Protein AF-X1P655-F1 (afdb_monomer)

Radius of gyration: 14.94 Å; Cα contacts (8 Å, |Δi|>4): 247; chains: 1; bounding box: 41×32×39 Å

Organism: NCBI:txid412755

Foldseek 3Di:
DQAAQLDPPDCPLVCCLQPPLLLLVLLVLVVCVVVVHAEEEYEHEQVNVNSVVSNVVNLVVCVVVQNAAACRVVVRHHHDYDYHYADRDSLCSDQQLVLCVVVVHHSDDDDDPVDCCCQGRVGDRDDDDGSVNSSCNVVCVVPDVD

Structure (mmCIF, N/CA/C/O backbone):
data_AF-X1P655-F1
#
_entry.id   AF-X1P655-F1
#
loop_
_atom_site.group_PDB
_atom_site.id
_atom_site.type_symbol
_atom_site.label_atom_id
_atom_site.label_alt_id
_atom_site.label_comp_id
_atom_site.label_asym_id
_atom_site.label_entity_id
_atom_site.label_seq_id
_atom_site.pdbx_PDB_ins_code
_atom_site.Cartn_x
_atom_site.Cartn_y
_atom_site.Cartn_z
_atom_site.occupancy
_atom_site.B_iso_or_equiv
_atom_site.auth_seq_id
_atom_site.auth_comp_id
_atom_site.auth_asym_id
_atom_site.auth_atom_id
_atom_site.pdbx_PDB_model_num
ATOM 1 N N . CYS A 1 1 ? 2.825 1.201 -0.584 1.00 97.44 1 CYS A N 1
ATOM 2 C CA . CYS A 1 1 ? 2.768 -0.257 -0.781 1.00 97.44 1 CYS A CA 1
ATOM 3 C C . CYS A 1 1 ? 3.460 -0.600 -2.093 1.00 97.44 1 CYS A C 1
ATOM 5 O O . CYS A 1 1 ? 3.080 -0.064 -3.134 1.00 97.44 1 CYS A O 1
ATOM 7 N N . ASN A 1 2 ? 4.508 -1.419 -2.010 1.00 97.38 2 ASN A N 1
ATOM 8 C CA . ASN A 1 2 ? 5.206 -1.980 -3.161 1.00 97.38 2 ASN A CA 1
ATOM 9 C C . ASN A 1 2 ? 4.554 -3.322 -3.523 1.00 97.38 2 ASN A C 1
ATOM 11 O O . ASN A 1 2 ? 4.653 -4.264 -2.743 1.00 97.38 2 ASN A O 1
ATOM 15 N N . ALA A 1 3 ? 3.868 -3.366 -4.666 1.00 96.25 3 ALA A N 1
ATOM 16 C CA . ALA A 1 3 ? 3.223 -4.545 -5.243 1.00 96.25 3 ALA A CA 1
ATOM 17 C C . ALA A 1 3 ? 3.774 -4.828 -6.657 1.00 96.25 3 ALA A C 1
ATOM 19 O O . ALA A 1 3 ? 3.028 -5.212 -7.565 1.00 96.25 3 ALA A O 1
ATOM 20 N N . ASP A 1 4 ? 5.067 -4.556 -6.873 1.00 93.62 4 ASP A N 1
ATOM 21 C CA . ASP A 1 4 ? 5.730 -4.840 -8.147 1.00 93.62 4 ASP A CA 1
ATOM 22 C C . ASP A 1 4 ? 6.035 -6.338 -8.320 1.00 93.62 4 ASP A C 1
ATOM 24 O O . ASP A 1 4 ? 5.960 -6.825 -9.439 1.00 93.62 4 ASP A O 1
ATOM 28 N N . GLU A 1 5 ? 6.314 -7.071 -7.227 1.00 89.38 5 GLU A N 1
ATOM 29 C CA . GLU A 1 5 ? 6.561 -8.530 -7.185 1.00 89.38 5 GLU A CA 1
ATOM 30 C C . GLU A 1 5 ? 7.281 -9.048 -8.447 1.00 89.38 5 GLU A C 1
ATOM 32 O O . GLU A 1 5 ? 6.754 -9.855 -9.217 1.00 89.38 5 GLU A O 1
ATOM 37 N N . GLY A 1 6 ? 8.459 -8.485 -8.727 1.00 83.75 6 GLY A N 1
ATOM 38 C CA . GLY A 1 6 ? 9.199 -8.734 -9.963 1.00 83.75 6 GLY A CA 1
ATOM 39 C C . GLY A 1 6 ? 9.787 -10.143 -10.062 1.00 83.75 6 GLY A C 1
ATOM 40 O O . GLY A 1 6 ? 9.970 -10.642 -11.176 1.00 83.75 6 GLY A O 1
ATOM 41 N N . ASP A 1 7 ? 10.099 -10.760 -8.918 1.00 86.12 7 ASP A N 1
ATOM 42 C CA . ASP A 1 7 ? 10.953 -11.944 -8.814 1.00 86.12 7 ASP A CA 1
ATOM 43 C C . ASP A 1 7 ? 10.384 -13.181 -9.536 1.00 86.12 7 ASP A C 1
ATOM 45 O O . ASP A 1 7 ? 9.198 -13.503 -9.399 1.00 86.12 7 ASP A O 1
ATOM 49 N N . PRO A 1 8 ? 11.212 -13.931 -10.292 1.00 82.38 8 PRO A N 1
ATOM 50 C CA . PRO A 1 8 ? 10.761 -15.138 -10.974 1.00 82.38 8 PRO A CA 1
ATOM 51 C C . PRO A 1 8 ? 10.166 -16.165 -10.003 1.00 82.38 8 PRO A C 1
ATOM 53 O O . PRO A 1 8 ? 10.846 -16.667 -9.112 1.00 82.38 8 PRO A O 1
ATOM 56 N N . GLY A 1 9 ? 8.898 -16.521 -10.218 1.00 85.75 9 GLY A N 1
ATOM 57 C CA . GLY A 1 9 ? 8.187 -17.509 -9.403 1.00 85.75 9 GLY A CA 1
ATOM 58 C C . GLY A 1 9 ? 7.492 -16.948 -8.159 1.00 85.75 9 GLY A C 1
ATOM 59 O O . GLY A 1 9 ? 6.816 -17.718 -7.480 1.00 85.75 9 GLY A O 1
ATOM 60 N N . ALA A 1 10 ? 7.594 -15.644 -7.880 1.00 87.81 10 ALA A N 1
ATOM 61 C CA . ALA A 1 10 ? 6.813 -14.987 -6.835 1.00 87.81 10 ALA A CA 1
ATOM 62 C C . ALA A 1 10 ? 5.381 -14.685 -7.322 1.00 87.81 10 ALA A C 1
ATOM 64 O O . ALA A 1 10 ? 5.174 -14.215 -8.442 1.00 87.81 10 ALA A O 1
ATOM 65 N N . PHE A 1 11 ? 4.385 -15.019 -6.497 1.00 90.50 11 PHE A N 1
ATOM 66 C CA . PHE A 1 11 ? 2.958 -14.749 -6.744 1.00 90.50 11 PHE A CA 1
ATOM 67 C C . PHE A 1 11 ? 2.149 -14.552 -5.444 1.00 90.50 11 PHE A C 1
ATOM 69 O O . PHE A 1 11 ? 0.912 -14.579 -5.459 1.00 90.50 11 PHE A O 1
ATOM 76 N N . MET A 1 12 ? 2.832 -14.414 -4.307 1.00 92.94 12 MET A N 1
ATOM 77 C CA . MET A 1 12 ? 2.226 -14.273 -2.982 1.00 92.94 12 MET A CA 1
ATOM 78 C C . MET A 1 12 ? 1.510 -12.924 -2.869 1.00 92.94 12 MET A C 1
ATOM 80 O O . MET A 1 12 ? 0.322 -12.884 -2.543 1.00 92.94 12 MET A O 1
ATOM 84 N N . ASP A 1 13 ? 2.178 -11.840 -3.266 1.00 94.19 13 ASP A N 1
ATOM 85 C CA . ASP A 1 13 ? 1.621 -10.488 -3.229 1.00 94.19 13 ASP A CA 1
ATOM 86 C C . ASP A 1 13 ? 0.450 -10.366 -4.193 1.00 94.19 13 ASP A C 1
ATOM 88 O O . ASP A 1 13 ? -0.612 -9.845 -3.841 1.00 94.19 13 ASP A O 1
ATOM 92 N N . ARG A 1 14 ? 0.603 -10.913 -5.406 1.00 95.12 14 ARG A N 1
ATOM 93 C CA . ARG A 1 14 ? -0.492 -10.996 -6.373 1.00 95.12 14 ARG A CA 1
ATOM 94 C C . ARG A 1 14 ? -1.721 -11.664 -5.770 1.00 95.12 14 ARG A C 1
ATOM 96 O O . ARG A 1 14 ? -2.832 -11.165 -5.945 1.00 95.12 14 ARG A O 1
ATOM 103 N N . SER A 1 15 ? -1.527 -12.790 -5.086 1.00 95.38 15 SER A N 1
ATOM 104 C CA . SER A 1 15 ? -2.623 -13.570 -4.511 1.00 95.38 15 SER A CA 1
ATOM 105 C C . SER A 1 15 ? -3.384 -12.771 -3.458 1.00 95.38 15 SER A C 1
ATOM 107 O O . SER A 1 15 ? -4.616 -12.817 -3.456 1.00 95.38 15 SER A O 1
ATOM 109 N N . ILE A 1 16 ? -2.679 -11.990 -2.633 1.00 97.44 16 ILE A N 1
ATOM 110 C CA . ILE A 1 16 ? -3.278 -11.090 -1.641 1.00 97.44 16 ILE A CA 1
ATOM 111 C C . ILE A 1 16 ? -4.025 -9.947 -2.336 1.00 97.44 16 ILE A C 1
ATOM 113 O O . ILE A 1 16 ? -5.226 -9.799 -2.134 1.00 97.44 16 ILE A O 1
ATOM 117 N N . VAL A 1 17 ? -3.370 -9.175 -3.213 1.00 97.06 17 VAL A N 1
ATOM 118 C CA . VAL A 1 17 ? -4.002 -8.011 -3.872 1.00 97.06 17 VAL A CA 1
ATOM 119 C C . VAL A 1 17 ? -5.207 -8.424 -4.720 1.00 97.06 17 VAL A C 1
ATOM 121 O O . VAL A 1 17 ? -6.189 -7.683 -4.822 1.00 97.06 17 VAL A O 1
ATOM 124 N N . GLU A 1 18 ? -5.159 -9.599 -5.348 1.00 97.38 18 GLU A N 1
ATOM 125 C CA . GLU A 1 18 ? -6.302 -10.116 -6.086 1.00 97.38 18 GLU A CA 1
ATOM 126 C C . GLU A 1 18 ? -7.389 -10.654 -5.145 1.00 97.38 18 GLU A C 1
ATOM 128 O O . GLU A 1 18 ? -8.558 -10.338 -5.351 1.00 97.38 18 GLU A O 1
ATOM 133 N N . SER A 1 19 ? -7.074 -11.464 -4.138 1.00 96.81 19 SER A N 1
ATOM 134 C CA . SER A 1 19 ? -8.104 -12.187 -3.369 1.00 96.81 19 SER A CA 1
ATOM 135 C C . SER A 1 19 ? -8.671 -11.382 -2.204 1.00 96.81 19 SER A C 1
ATOM 137 O O . SER A 1 19 ? -9.882 -11.407 -1.993 1.00 96.81 19 SER A O 1
ATOM 139 N N . ASP A 1 20 ? -7.817 -10.650 -1.497 1.00 97.88 20 ASP A N 1
ATOM 140 C CA . ASP A 1 20 ? -8.159 -9.851 -0.325 1.00 97.88 20 ASP A CA 1
ATOM 141 C C . ASP A 1 20 ? -7.439 -8.484 -0.340 1.00 97.88 20 ASP A C 1
ATOM 143 O O . ASP A 1 20 ? -6.529 -8.216 0.442 1.00 97.88 20 ASP A O 1
ATOM 147 N N . PRO A 1 21 ? -7.829 -7.572 -1.246 1.00 98.19 21 PRO A N 1
ATOM 148 C CA . PRO A 1 21 ? -7.267 -6.223 -1.282 1.00 98.19 21 PRO A CA 1
ATOM 149 C C . PRO A 1 21 ? -7.607 -5.382 -0.039 1.00 98.19 21 PRO A C 1
ATOM 151 O O . PRO A 1 21 ? -6.963 -4.357 0.184 1.00 98.19 21 PRO A O 1
ATOM 154 N N . HIS A 1 22 ? -8.622 -5.764 0.744 1.00 98.62 22 HIS A N 1
ATOM 155 C CA . HIS A 1 22 ? -9.070 -4.982 1.899 1.00 98.62 22 HIS A CA 1
ATOM 156 C C . HIS A 1 22 ? -8.113 -5.103 3.083 1.00 98.62 22 HIS A C 1
ATOM 158 O O . HIS A 1 22 ? -7.857 -4.079 3.709 1.00 98.62 22 HIS A O 1
ATOM 164 N N . SER A 1 23 ? -7.496 -6.266 3.327 1.00 98.31 23 SER A N 1
ATOM 165 C CA . SER A 1 23 ? -6.452 -6.388 4.363 1.00 98.31 23 SER A CA 1
ATOM 166 C C . SER A 1 23 ? -5.252 -5.474 4.099 1.00 98.31 23 SER A C 1
ATOM 168 O O . SER A 1 23 ? -4.720 -4.853 5.019 1.00 98.31 23 SER A O 1
ATOM 170 N N . VAL A 1 24 ? -4.864 -5.301 2.831 1.00 98.69 24 VAL A N 1
ATOM 171 C CA . VAL A 1 24 ? -3.810 -4.350 2.440 1.00 98.69 24 VAL A CA 1
ATOM 172 C C . VAL A 1 24 ? -4.239 -2.908 2.720 1.00 98.69 24 VAL A C 1
ATOM 174 O O . VAL A 1 24 ? -3.453 -2.130 3.258 1.00 98.69 24 VAL A O 1
ATOM 177 N N . LEU A 1 25 ? -5.474 -2.536 2.364 1.00 98.62 25 LEU A N 1
ATOM 178 C CA . LEU A 1 25 ? -5.993 -1.185 2.608 1.00 98.62 25 LEU A CA 1
ATOM 179 C C . LEU A 1 25 ? -6.108 -0.882 4.101 1.00 98.62 25 LEU A C 1
ATOM 181 O O . LEU A 1 25 ? -5.679 0.185 4.528 1.00 98.62 25 LEU A O 1
ATOM 185 N N . GLU A 1 26 ? -6.630 -1.816 4.892 1.00 98.62 26 GLU A N 1
ATOM 186 C CA . GLU A 1 26 ? -6.733 -1.684 6.344 1.00 98.62 26 GLU A CA 1
ATOM 187 C C . GLU A 1 26 ? -5.349 -1.518 6.978 1.00 98.62 26 GLU A C 1
ATOM 189 O O . GLU A 1 26 ? -5.120 -0.565 7.725 1.00 98.62 26 GLU A O 1
ATOM 194 N N . GLY A 1 27 ? -4.390 -2.369 6.602 1.00 98.69 27 GLY A N 1
ATOM 19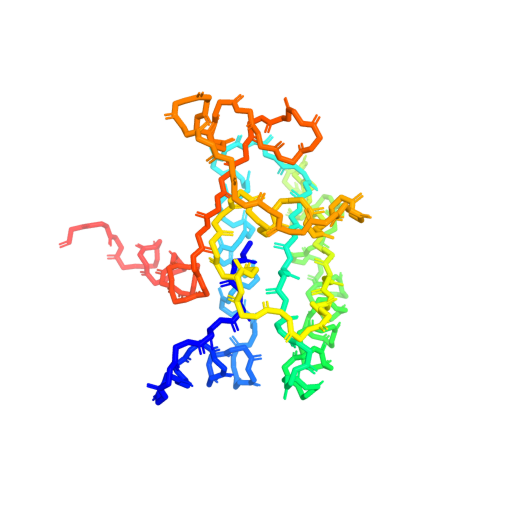5 C CA . GLY A 1 27 ? -3.015 -2.266 7.078 1.00 98.69 27 GLY A CA 1
ATOM 196 C C . GLY A 1 27 ? -2.350 -0.942 6.711 1.00 98.69 27 GLY A C 1
ATOM 197 O O . GLY A 1 27 ? -1.680 -0.328 7.543 1.00 98.69 27 GLY A O 1
ATOM 198 N N . MET A 1 28 ? -2.578 -0.451 5.489 1.00 98.69 28 MET A N 1
ATOM 199 C CA . MET A 1 28 ? -2.111 0.871 5.072 1.00 98.69 28 MET A CA 1
ATOM 200 C C . MET A 1 28 ? -2.775 2.000 5.865 1.00 98.69 28 MET A C 1
ATOM 202 O O . MET A 1 28 ? -2.078 2.937 6.244 1.00 98.69 28 MET A O 1
ATOM 206 N N . THR A 1 29 ? -4.078 1.926 6.145 1.00 98.56 29 THR A N 1
ATOM 207 C CA . THR A 1 29 ? -4.800 2.926 6.949 1.00 98.56 29 THR A CA 1
ATOM 208 C C . THR A 1 29 ? -4.285 2.963 8.389 1.00 98.56 29 THR A C 1
ATOM 210 O O . THR A 1 29 ? -4.014 4.045 8.915 1.00 98.56 29 THR A O 1
ATOM 213 N N . ILE A 1 30 ? -4.070 1.799 9.011 1.00 98.38 30 ILE A N 1
ATOM 214 C CA . ILE A 1 30 ? -3.472 1.683 10.350 1.00 98.38 30 ILE A CA 1
ATOM 215 C C . ILE A 1 30 ? -2.061 2.280 10.351 1.00 98.38 30 ILE A C 1
ATOM 217 O O . ILE A 1 30 ? -1.738 3.127 11.188 1.00 98.38 30 ILE A O 1
ATOM 221 N N . GLY A 1 31 ? -1.229 1.884 9.385 1.00 98.12 31 GLY A N 1
ATOM 222 C CA . GLY A 1 31 ? 0.125 2.408 9.236 1.00 98.12 31 GLY A CA 1
ATOM 223 C C . GLY A 1 31 ? 0.142 3.922 9.049 1.00 98.12 31 GLY A C 1
ATOM 224 O O . GLY A 1 31 ? 0.915 4.615 9.707 1.00 98.12 31 GLY A O 1
ATOM 225 N N . ALA A 1 32 ? -0.751 4.445 8.208 1.00 98.19 32 ALA A N 1
ATOM 226 C CA . ALA A 1 32 ? -0.883 5.870 7.947 1.00 98.19 32 ALA A CA 1
ATOM 227 C C . ALA A 1 32 ? -1.267 6.656 9.201 1.00 98.19 32 ALA A C 1
ATOM 229 O O . ALA A 1 32 ? -0.687 7.710 9.469 1.00 98.19 32 ALA A O 1
ATOM 230 N N . ARG A 1 33 ? -2.189 6.114 10.006 1.00 97.75 33 ARG A N 1
ATOM 231 C CA . ARG A 1 33 ? -2.562 6.684 11.301 1.00 97.75 33 ARG A CA 1
ATOM 232 C C . ARG A 1 33 ? -1.379 6.706 12.264 1.00 97.75 33 ARG A C 1
ATOM 234 O O . ARG A 1 33 ? -1.170 7.721 12.923 1.00 97.75 33 ARG A O 1
ATOM 241 N N . ALA A 1 34 ? -0.601 5.625 12.320 1.00 97.50 34 ALA A N 1
ATOM 242 C CA . ALA A 1 34 ? 0.550 5.506 13.212 1.00 97.50 34 ALA A CA 1
ATOM 243 C C . ALA A 1 34 ? 1.667 6.513 12.888 1.00 97.50 34 ALA A C 1
ATOM 245 O O . ALA A 1 34 ? 2.288 7.051 13.802 1.00 97.50 34 ALA A O 1
ATOM 246 N N . ILE A 1 35 ? 1.907 6.796 11.603 1.00 96.56 35 ILE A N 1
ATOM 247 C CA . ILE A 1 35 ? 2.966 7.726 11.164 1.00 96.56 35 ILE A CA 1
ATOM 248 C C . ILE A 1 35 ? 2.462 9.145 10.851 1.00 96.56 35 ILE A C 1
ATOM 250 O O . ILE A 1 35 ? 3.262 10.014 10.513 1.00 96.56 35 ILE A O 1
ATOM 254 N N . GLY A 1 36 ? 1.153 9.393 10.952 1.00 95.50 36 GLY A N 1
ATOM 255 C CA . GLY A 1 36 ? 0.550 10.712 10.745 1.00 95.50 36 GLY A CA 1
ATOM 256 C C . GLY A 1 36 ? 0.535 11.191 9.290 1.00 95.50 36 GLY A C 1
ATOM 257 O O . GLY A 1 36 ? 0.719 12.381 9.043 1.00 95.50 36 GLY A O 1
ATOM 258 N N . VAL A 1 37 ? 0.331 10.293 8.320 1.00 96.25 37 VAL A N 1
ATOM 259 C CA . VAL A 1 37 ? 0.223 10.657 6.893 1.00 96.25 37 VAL A CA 1
ATOM 260 C C . VAL A 1 37 ? -1.213 10.564 6.389 1.00 96.25 37 VAL A C 1
ATOM 262 O O . VAL A 1 37 ? -1.994 9.731 6.838 1.00 96.25 37 VAL A O 1
ATOM 265 N N . HIS A 1 38 ? -1.540 11.400 5.403 1.00 97.19 38 HIS A N 1
ATOM 266 C CA . HIS A 1 38 ? -2.885 11.497 4.822 1.00 97.19 38 HIS A CA 1
ATOM 267 C C . HIS A 1 38 ? -2.972 10.990 3.377 1.00 97.19 38 HIS A C 1
ATOM 269 O O . HIS A 1 38 ? -4.044 11.025 2.776 1.00 97.19 38 HIS A O 1
ATOM 275 N N . HIS A 1 39 ? -1.861 10.519 2.805 1.00 97.19 39 HIS A N 1
ATOM 276 C CA . HIS A 1 39 ? -1.832 9.995 1.444 1.00 97.19 39 HIS A CA 1
ATOM 277 C C . HIS A 1 39 ? -0.962 8.744 1.342 1.00 97.19 39 HIS A C 1
ATOM 279 O O . HIS A 1 39 ? 0.140 8.699 1.890 1.00 97.19 39 HIS A O 1
ATOM 285 N N . GLY A 1 40 ? -1.449 7.743 0.616 1.00 97.88 40 GLY A N 1
ATOM 286 C CA . GLY A 1 40 ? -0.770 6.483 0.358 1.00 97.88 40 GLY A CA 1
ATOM 287 C C . GLY A 1 40 ? -0.783 6.121 -1.123 1.00 97.88 40 GLY A C 1
ATOM 288 O O . GLY A 1 40 ? -1.715 6.433 -1.862 1.00 97.88 40 GLY A O 1
ATOM 289 N N . TYR A 1 41 ? 0.256 5.412 -1.554 1.00 98.12 41 TYR A N 1
ATOM 290 C CA . TYR A 1 41 ? 0.380 4.905 -2.918 1.00 98.12 41 TYR A CA 1
ATOM 291 C C . TYR A 1 41 ? 0.477 3.384 -2.912 1.00 98.12 41 TYR A C 1
ATOM 293 O O . TYR A 1 41 ? 1.208 2.807 -2.101 1.00 98.12 41 TYR A O 1
ATOM 301 N N . ILE A 1 42 ? -0.229 2.740 -3.837 1.00 98.12 42 ILE A N 1
ATOM 302 C CA . ILE A 1 42 ? -0.067 1.323 -4.165 1.00 98.12 42 ILE A CA 1
ATOM 303 C C . ILE A 1 42 ? 0.518 1.259 -5.569 1.00 98.12 42 ILE A C 1
ATOM 305 O O . ILE A 1 42 ? -0.156 1.620 -6.534 1.00 98.12 42 ILE A O 1
ATOM 309 N N . TYR A 1 43 ? 1.773 0.833 -5.672 1.00 97.31 43 TYR A N 1
ATOM 310 C CA . TYR A 1 43 ? 2.446 0.639 -6.949 1.00 97.31 43 TYR A CA 1
ATOM 311 C C . TYR A 1 43 ? 2.290 -0.819 -7.367 1.00 97.31 43 TYR A C 1
ATOM 313 O O . TYR A 1 43 ? 2.856 -1.691 -6.719 1.00 97.31 43 TYR A O 1
ATOM 321 N N . ILE A 1 44 ? 1.502 -1.082 -8.409 1.00 95.88 44 ILE A N 1
ATOM 322 C CA . ILE A 1 44 ? 1.231 -2.435 -8.913 1.00 95.88 44 ILE A CA 1
ATOM 323 C C . ILE A 1 44 ? 1.902 -2.592 -10.273 1.00 95.88 44 ILE A C 1
ATOM 325 O O . ILE A 1 44 ? 1.708 -1.744 -11.152 1.00 95.88 44 ILE A O 1
ATOM 329 N N . ARG A 1 45 ? 2.637 -3.688 -10.482 1.00 92.88 45 ARG A N 1
ATOM 330 C CA . ARG A 1 45 ? 3.255 -3.972 -11.784 1.00 92.88 45 ARG A CA 1
ATOM 331 C C . ARG A 1 45 ? 2.235 -4.002 -12.925 1.00 92.88 45 A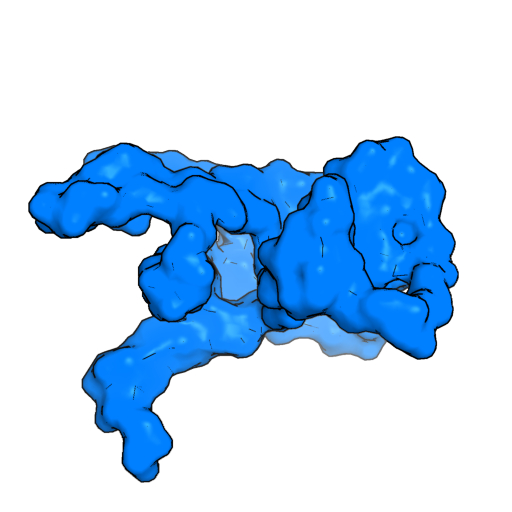RG A C 1
ATOM 333 O O . ARG A 1 45 ? 1.050 -4.306 -12.754 1.00 92.88 45 ARG A O 1
ATOM 340 N N . SER A 1 46 ? 2.703 -3.711 -14.134 1.00 90.25 46 SER A N 1
ATOM 341 C CA . SER A 1 46 ? 1.845 -3.592 -15.318 1.00 90.25 46 SER A CA 1
ATOM 342 C C . SER A 1 46 ? 1.123 -4.897 -15.686 1.00 90.25 46 SER A C 1
ATOM 344 O O . SER A 1 46 ? 0.020 -4.862 -16.237 1.00 90.25 46 SER A O 1
ATOM 346 N N . GLU A 1 47 ? 1.730 -6.028 -15.345 1.00 91.81 47 GLU A N 1
ATOM 347 C CA . GLU A 1 47 ? 1.374 -7.388 -15.727 1.00 91.81 47 GLU A CA 1
ATOM 348 C C . GLU A 1 47 ? 0.249 -7.974 -14.867 1.00 91.81 47 GLU A C 1
ATOM 350 O O . GLU A 1 47 ? -0.268 -9.042 -15.191 1.00 91.81 47 GLU A O 1
ATOM 355 N N . TYR A 1 48 ? -0.185 -7.264 -13.816 1.00 92.69 48 TYR A N 1
ATOM 356 C CA . TYR A 1 48 ? -1.286 -7.663 -12.932 1.00 92.69 48 TYR A CA 1
ATOM 357 C C . TYR A 1 48 ? -2.543 -6.784 -13.136 1.00 92.69 48 TYR A C 1
ATOM 359 O O . TYR A 1 48 ? -2.952 -6.039 -12.240 1.00 92.69 48 TYR A O 1
ATOM 367 N N . PRO A 1 49 ? -3.217 -6.840 -14.305 1.00 93.62 49 PRO A N 1
ATOM 368 C CA . PRO A 1 49 ? -4.380 -5.991 -14.581 1.00 93.62 49 PRO A CA 1
ATOM 369 C C . PRO A 1 49 ? -5.572 -6.291 -13.658 1.00 93.62 49 PRO A C 1
ATOM 371 O O . PRO A 1 49 ? -6.313 -5.375 -13.294 1.00 93.62 49 PRO A O 1
ATOM 374 N N . ILE A 1 50 ? -5.740 -7.553 -13.245 1.00 96.44 50 ILE A N 1
ATOM 375 C CA . ILE A 1 50 ? -6.804 -7.970 -12.320 1.00 96.44 50 ILE A CA 1
ATOM 376 C C . ILE A 1 50 ? -6.563 -7.363 -10.935 1.00 96.44 50 ILE A C 1
ATOM 378 O O . ILE A 1 50 ? -7.495 -6.804 -10.359 1.00 96.44 50 ILE A O 1
ATOM 382 N N . ALA A 1 51 ? -5.324 -7.397 -10.438 1.00 96.69 51 ALA A N 1
ATOM 383 C CA . ALA A 1 51 ? -4.941 -6.772 -9.174 1.00 96.69 51 ALA A CA 1
ATOM 384 C C . ALA A 1 51 ? -5.274 -5.269 -9.165 1.00 96.69 51 ALA A C 1
ATOM 386 O O . ALA A 1 51 ? -5.932 -4.785 -8.246 1.00 96.69 51 ALA A O 1
ATOM 387 N N . VAL A 1 52 ? -4.936 -4.539 -10.238 1.00 97.19 52 VAL A N 1
ATOM 388 C CA . VAL A 1 52 ? -5.292 -3.113 -10.386 1.00 97.19 52 VAL A CA 1
ATOM 389 C C . VAL A 1 52 ? -6.807 -2.899 -10.341 1.00 97.19 52 VAL A C 1
ATOM 391 O O . VAL A 1 52 ? -7.288 -2.000 -9.648 1.00 97.19 52 VAL A O 1
ATOM 394 N N . GLN A 1 53 ? -7.577 -3.707 -11.074 1.00 97.62 53 GLN A N 1
ATOM 395 C CA . GLN A 1 53 ? -9.036 -3.596 -11.105 1.00 97.62 53 GLN A CA 1
ATOM 396 C C . GLN A 1 53 ? -9.658 -3.872 -9.729 1.00 97.62 53 GLN A C 1
ATOM 398 O O . GLN A 1 53 ? -10.524 -3.114 -9.284 1.00 97.62 53 GLN A O 1
ATOM 403 N N . ARG A 1 54 ? -9.226 -4.943 -9.054 1.00 98.06 54 ARG A N 1
ATOM 404 C CA . ARG A 1 54 ? -9.751 -5.344 -7.744 1.00 98.06 54 ARG A CA 1
ATOM 405 C C . ARG A 1 54 ? -9.367 -4.347 -6.657 1.00 98.06 54 ARG A C 1
ATOM 407 O O . ARG A 1 54 ? -10.249 -3.933 -5.912 1.00 98.06 54 ARG A O 1
ATOM 414 N N . MET A 1 55 ? -8.128 -3.861 -6.649 1.00 98.31 55 MET A N 1
ATOM 415 C CA . MET A 1 55 ? -7.688 -2.833 -5.706 1.00 98.31 55 MET A CA 1
ATOM 416 C C . MET A 1 55 ? -8.462 -1.518 -5.885 1.00 98.31 55 MET A C 1
ATOM 418 O O . MET A 1 55 ? -8.943 -0.942 -4.914 1.00 98.31 55 MET A O 1
ATOM 422 N N . ARG A 1 56 ? -8.694 -1.063 -7.126 1.00 98.19 56 ARG A N 1
ATOM 423 C CA . ARG A 1 56 ? -9.536 0.124 -7.383 1.00 98.19 56 ARG A CA 1
ATOM 424 C C . ARG A 1 56 ? -10.974 -0.059 -6.902 1.00 98.19 56 ARG A C 1
ATOM 426 O O . ARG A 1 56 ? -11.564 0.878 -6.366 1.00 98.19 56 ARG A O 1
ATOM 433 N N . LYS A 1 57 ? -11.543 -1.255 -7.088 1.00 98.50 57 LYS A N 1
ATOM 434 C CA . LYS A 1 57 ? -12.872 -1.590 -6.563 1.00 98.50 57 LYS A CA 1
ATOM 435 C C . LYS A 1 57 ? -12.878 -1.561 -5.032 1.00 98.50 57 LYS A C 1
ATOM 437 O O . LYS A 1 57 ? -13.793 -0.974 -4.466 1.00 98.50 57 LYS A O 1
ATOM 442 N N . ALA A 1 58 ? -11.865 -2.135 -4.388 1.00 98.62 58 ALA A N 1
ATOM 443 C CA . ALA A 1 58 ? -11.729 -2.153 -2.936 1.00 98.62 58 ALA A CA 1
ATOM 444 C C . ALA A 1 58 ? -11.593 -0.740 -2.353 1.00 98.62 58 ALA A C 1
ATOM 446 O O . ALA A 1 58 ? -12.323 -0.405 -1.431 1.00 98.62 58 ALA A O 1
ATOM 447 N N . ILE A 1 59 ? -10.777 0.130 -2.960 1.00 98.69 59 ILE A N 1
ATOM 448 C CA . ILE A 1 59 ? -10.662 1.551 -2.578 1.00 98.69 59 ILE A CA 1
ATOM 449 C C . ILE A 1 59 ? -12.018 2.254 -2.659 1.00 98.69 59 ILE A C 1
ATOM 451 O O . ILE A 1 59 ? -12.401 2.973 -1.739 1.00 98.69 59 ILE A O 1
ATOM 455 N N . LYS A 1 60 ? -12.768 2.039 -3.749 1.00 98.56 60 LYS A N 1
ATOM 456 C CA . LYS A 1 60 ? -14.111 2.612 -3.898 1.00 98.56 60 LYS A CA 1
ATOM 457 C C . LYS A 1 60 ? -15.046 2.132 -2.782 1.00 98.56 60 LYS A C 1
ATOM 459 O O . LYS A 1 60 ? -15.715 2.956 -2.172 1.00 98.56 60 LYS A O 1
ATOM 464 N N . GLN A 1 61 ? -15.063 0.829 -2.507 1.00 98.62 61 GLN A N 1
ATOM 465 C CA . GLN A 1 61 ? -15.870 0.253 -1.431 1.00 98.62 61 GLN A CA 1
ATOM 466 C C . GLN A 1 61 ? -15.453 0.808 -0.063 1.00 98.62 61 GLN A C 1
ATOM 468 O O . GLN A 1 61 ? -16.302 1.266 0.684 1.00 98.62 61 GLN A O 1
ATOM 473 N N . ALA A 1 62 ? -14.160 0.854 0.255 1.00 98.44 62 ALA A N 1
ATOM 474 C CA . ALA A 1 62 ? -13.678 1.388 1.527 1.00 98.44 62 ALA A CA 1
ATOM 475 C C . ALA A 1 62 ? -14.126 2.845 1.745 1.00 98.44 62 ALA A C 1
ATOM 477 O O . ALA A 1 62 ? -14.565 3.189 2.840 1.00 98.44 62 ALA A O 1
ATOM 478 N N . ARG A 1 63 ? -14.112 3.677 0.691 1.00 98.00 63 ARG A N 1
ATOM 479 C CA . ARG A 1 63 ? -14.669 5.041 0.741 1.00 98.00 63 ARG A CA 1
ATOM 480 C C . ARG A 1 63 ? -16.179 5.057 0.985 1.00 98.00 63 ARG A C 1
ATOM 482 O O . ARG A 1 63 ? -16.644 5.806 1.833 1.00 98.00 63 ARG A O 1
ATOM 489 N N . GLU A 1 64 ? -16.947 4.227 0.278 1.00 98.06 64 GLU A N 1
ATOM 490 C CA . GLU A 1 64 ? -18.410 4.133 0.452 1.00 98.06 64 GLU A CA 1
ATOM 491 C C . GLU A 1 64 ? -18.813 3.716 1.876 1.00 98.06 64 GLU A C 1
ATOM 493 O O . GLU A 1 64 ? -19.867 4.120 2.361 1.00 98.06 64 GLU A O 1
ATOM 498 N N . TYR A 1 65 ? -17.965 2.939 2.552 1.00 97.56 65 TYR A N 1
ATOM 499 C CA . TYR A 1 65 ? -18.178 2.476 3.924 1.00 97.56 65 TYR A CA 1
ATOM 500 C C . TYR A 1 65 ? -17.571 3.415 4.986 1.00 97.56 65 TYR A C 1
ATOM 502 O O . TYR A 1 65 ? -17.659 3.115 6.174 1.00 97.56 65 TYR A O 1
ATOM 510 N N . GLY A 1 66 ? -16.954 4.535 4.589 1.00 97.31 66 GLY A N 1
ATOM 511 C CA . GLY A 1 66 ? -16.320 5.480 5.519 1.00 97.31 66 GLY A CA 1
ATOM 512 C C . GLY A 1 66 ? -15.044 4.950 6.189 1.00 97.31 66 GLY A C 1
ATOM 513 O O . GLY A 1 66 ? -14.667 5.424 7.259 1.00 97.31 66 GLY A O 1
ATOM 514 N N . LEU A 1 67 ? -14.391 3.958 5.574 1.00 97.88 67 LEU A N 1
ATOM 515 C CA . LEU A 1 67 ? -13.142 3.330 6.034 1.00 97.88 67 LEU A CA 1
ATOM 516 C C . LEU A 1 67 ? -11.892 3.918 5.357 1.00 97.88 67 LEU A C 1
ATOM 518 O O . LEU A 1 67 ? -10.765 3.561 5.696 1.00 97.88 67 LEU A O 1
ATOM 522 N N . LEU A 1 68 ? -12.091 4.799 4.377 1.00 98.12 68 LEU A N 1
ATOM 523 C CA . LEU A 1 68 ? -11.053 5.510 3.642 1.00 98.12 68 LEU A CA 1
ATOM 524 C C . LEU A 1 68 ? -11.601 6.871 3.192 1.00 98.12 68 LEU A C 1
ATOM 526 O O . LEU A 1 68 ? -12.801 6.998 2.953 1.00 98.12 68 LEU A O 1
ATOM 530 N N . GLY A 1 69 ? -10.732 7.861 3.016 1.00 97.75 69 GLY A N 1
ATOM 531 C CA . GLY A 1 69 ? -11.101 9.216 2.616 1.00 97.75 69 GLY A CA 1
ATOM 532 C C . GLY A 1 69 ? -11.063 10.193 3.784 1.00 97.75 69 GLY A C 1
ATOM 533 O O . GLY A 1 69 ? -10.110 10.185 4.566 1.00 97.75 69 GLY A O 1
ATOM 534 N N . GLU A 1 70 ? -12.065 11.062 3.872 1.00 98.00 70 GLU A N 1
ATOM 535 C CA . GLU A 1 70 ? -12.169 12.081 4.919 1.00 98.00 70 GLU A CA 1
ATOM 536 C C . GLU A 1 70 ? -12.891 11.559 6.162 1.00 98.00 70 GLU A C 1
ATOM 538 O O . GLU A 1 70 ? -13.823 10.764 6.060 1.00 98.00 70 GLU A O 1
ATOM 543 N N . ASP A 1 71 ? -12.450 12.042 7.323 1.00 97.25 71 ASP A N 1
ATOM 544 C CA . ASP A 1 71 ? -13.026 11.799 8.644 1.00 97.25 71 ASP A CA 1
ATOM 545 C C . ASP A 1 71 ? -13.390 10.326 8.891 1.00 97.25 71 ASP A C 1
ATOM 547 O O . ASP A 1 71 ? -14.520 9.975 9.239 1.00 97.25 71 ASP A O 1
ATOM 551 N N . ILE A 1 72 ? -12.403 9.447 8.682 1.00 98.06 72 ILE A N 1
ATOM 552 C CA . ILE A 1 72 ? -12.560 7.995 8.784 1.00 98.06 72 ILE A CA 1
ATOM 553 C C . ILE A 1 72 ? -13.145 7.658 10.155 1.00 98.06 72 ILE A C 1
ATOM 555 O O . ILE A 1 72 ? -12.532 7.931 11.192 1.00 98.06 72 ILE A O 1
ATOM 559 N N . LEU A 1 73 ? -14.342 7.067 10.144 1.00 96.06 73 LEU A N 1
ATOM 560 C CA . LEU A 1 73 ? -15.125 6.702 11.328 1.00 96.06 73 LEU A CA 1
ATOM 561 C C . LEU A 1 73 ? -15.357 7.850 12.342 1.00 96.06 73 LEU A C 1
ATOM 563 O O . LEU A 1 73 ? -15.535 7.584 13.531 1.00 96.06 73 LEU A O 1
ATOM 567 N N . GLY A 1 74 ? -15.354 9.117 11.908 1.00 96.31 74 GLY A N 1
ATOM 568 C CA . GLY A 1 74 ? -15.580 10.280 12.782 1.00 96.31 74 GLY A CA 1
ATOM 569 C C . GLY A 1 74 ? -14.402 10.606 13.711 1.00 96.31 74 GLY A C 1
ATOM 570 O O . GLY A 1 74 ? -14.577 11.224 14.763 1.00 96.31 74 GLY A O 1
ATOM 571 N N . THR A 1 75 ? -13.202 10.122 13.382 1.00 96.50 75 THR A N 1
ATOM 572 C CA . THR A 1 75 ? -11.996 10.260 14.219 1.00 96.50 75 THR A CA 1
ATOM 573 C C . THR A 1 75 ? -11.200 11.546 13.969 1.00 96.50 75 THR A C 1
ATOM 575 O O . THR A 1 75 ? -10.192 11.787 14.641 1.00 96.50 75 THR A O 1
ATOM 578 N N . GLY A 1 76 ? -11.600 12.359 12.988 1.00 96.31 76 GLY A N 1
ATOM 579 C CA . GLY A 1 76 ? -10.838 13.494 12.469 1.00 96.31 76 GLY A CA 1
ATOM 580 C C . GLY A 1 76 ? -9.596 13.089 11.666 1.00 96.31 76 GLY A C 1
ATOM 581 O O . GLY A 1 76 ? -8.737 13.928 11.394 1.00 96.31 76 GLY A O 1
ATOM 582 N N . PHE A 1 77 ? -9.448 11.804 11.326 1.00 98.19 77 PHE A N 1
ATOM 583 C CA . PHE A 1 77 ? -8.333 11.295 10.534 1.00 98.19 77 PHE A CA 1
ATOM 584 C C . PHE A 1 77 ? -8.728 11.112 9.072 1.00 98.19 77 PHE A C 1
ATOM 586 O O . PHE A 1 77 ? -9.701 10.429 8.767 1.00 98.19 77 PHE A O 1
ATOM 593 N N . ASN A 1 78 ? -7.913 11.663 8.176 1.00 98.38 78 ASN A N 1
ATOM 594 C CA . ASN A 1 78 ? -8.096 11.536 6.736 1.00 98.38 78 ASN A CA 1
ATOM 595 C C . ASN A 1 78 ? -7.002 10.642 6.162 1.00 98.38 78 ASN A C 1
ATOM 597 O O . ASN A 1 78 ? -5.832 10.801 6.519 1.00 98.38 78 ASN A O 1
ATOM 601 N N . PHE A 1 79 ? -7.346 9.758 5.235 1.00 98.62 79 PHE A N 1
ATOM 602 C CA . PHE A 1 79 ? -6.358 8.989 4.491 1.00 98.62 79 PHE A CA 1
ATOM 603 C C . PHE A 1 79 ? -6.872 8.640 3.101 1.00 98.62 79 PHE A C 1
ATOM 605 O O . PHE A 1 79 ? -7.900 7.985 2.950 1.00 98.62 79 PHE A O 1
ATOM 612 N N . GLU A 1 80 ? -6.132 9.067 2.082 1.00 98.00 80 GLU A N 1
ATOM 613 C CA . GLU A 1 80 ? -6.433 8.792 0.682 1.00 98.00 80 GLU A CA 1
ATOM 614 C C . GLU A 1 80 ? -5.409 7.847 0.065 1.00 98.00 80 GLU A C 1
ATOM 616 O O . GLU A 1 80 ? -4.209 7.979 0.297 1.00 98.00 80 GLU A O 1
ATOM 621 N N . VAL A 1 81 ? -5.874 6.911 -0.766 1.00 98.25 81 VAL A N 1
ATOM 622 C CA . VAL A 1 81 ? -5.006 5.933 -1.434 1.00 98.25 81 VAL A CA 1
ATOM 623 C C . VAL A 1 81 ? -5.166 5.998 -2.946 1.00 98.25 81 VAL A C 1
ATOM 625 O O . VAL A 1 81 ? -6.275 5.938 -3.482 1.00 98.25 81 VAL A O 1
ATOM 628 N N . SER A 1 82 ? -4.029 6.064 -3.637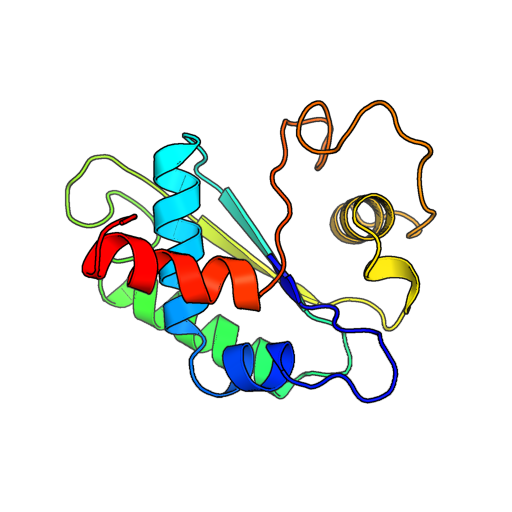 1.00 97.12 82 SER A N 1
ATOM 629 C CA . SER A 1 82 ? -3.938 6.077 -5.096 1.00 97.12 82 SER A CA 1
ATOM 630 C C . SER A 1 82 ? -3.253 4.813 -5.619 1.00 97.12 82 SER A C 1
ATOM 632 O O . SER A 1 82 ? -2.232 4.380 -5.087 1.00 97.12 82 SER A O 1
ATOM 634 N N . VAL A 1 83 ? -3.782 4.238 -6.705 1.00 97.12 83 VAL A N 1
ATOM 635 C CA . VAL A 1 83 ? -3.156 3.099 -7.401 1.00 97.12 83 VAL A CA 1
ATOM 6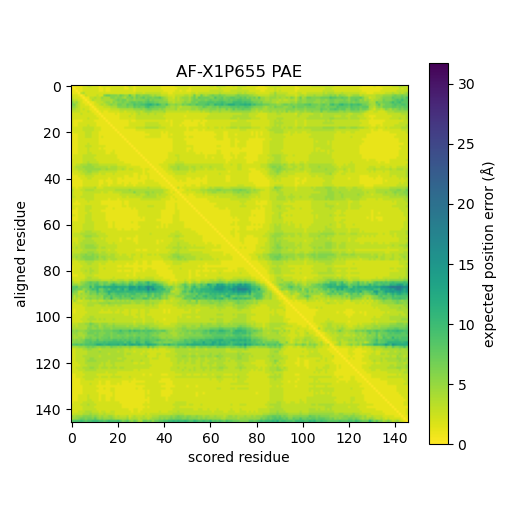36 C C . VAL A 1 83 ? -2.357 3.605 -8.594 1.00 97.12 83 VAL A C 1
ATOM 638 O O . VAL A 1 83 ? -2.936 4.139 -9.544 1.00 97.12 83 VAL A O 1
ATOM 641 N N . HIS A 1 84 ? -1.049 3.376 -8.566 1.00 95.12 84 HIS A N 1
ATOM 642 C CA . HIS A 1 84 ? -0.145 3.611 -9.683 1.00 95.12 84 HIS A CA 1
ATOM 643 C C . HIS A 1 84 ? 0.184 2.280 -10.361 1.00 95.12 84 HIS A C 1
ATOM 645 O O . HIS A 1 84 ? 0.467 1.287 -9.693 1.00 95.12 84 HIS A O 1
ATOM 651 N N . ARG A 1 85 ? 0.122 2.248 -11.693 1.00 92.69 85 ARG A N 1
ATOM 652 C CA . ARG A 1 85 ? 0.466 1.059 -12.476 1.00 92.69 85 ARG A CA 1
ATOM 653 C C . ARG A 1 85 ? 1.860 1.251 -13.056 1.00 92.69 85 ARG A C 1
ATOM 655 O O . ARG A 1 85 ? 2.083 2.253 -13.727 1.00 92.69 85 ARG A O 1
ATOM 662 N N . GLY A 1 86 ? 2.755 0.297 -12.824 1.00 85.44 86 GLY A N 1
ATOM 663 C CA . GLY A 1 86 ? 4.092 0.315 -13.404 1.00 85.44 86 GLY A CA 1
ATOM 664 C C . GLY A 1 86 ? 4.086 0.200 -14.930 1.00 85.44 86 GLY A C 1
ATOM 665 O O . GLY A 1 86 ? 3.054 -0.068 -15.551 1.00 85.44 86 GLY A O 1
ATOM 666 N N . ALA A 1 87 ? 5.261 0.380 -15.533 1.00 81.38 87 ALA A N 1
ATOM 667 C CA . ALA A 1 87 ? 5.464 0.357 -16.987 1.00 81.38 87 ALA A CA 1
ATOM 668 C C . ALA A 1 87 ? 6.174 -0.918 -17.497 1.00 81.38 87 ALA A C 1
ATOM 670 O O . ALA A 1 87 ? 6.677 -0.930 -18.616 1.00 81.38 87 ALA A O 1
ATOM 671 N N . GLY A 1 88 ? 6.221 -1.984 -16.686 1.00 73.31 88 GLY A N 1
ATOM 672 C CA . GLY A 1 88 ? 6.833 -3.273 -17.052 1.00 73.31 88 GLY A CA 1
ATOM 673 C C . GLY A 1 88 ? 8.351 -3.340 -16.851 1.00 73.31 88 GLY A C 1
ATOM 674 O O . GLY A 1 88 ? 9.014 -4.203 -17.421 1.00 73.31 88 GLY A O 1
ATOM 675 N N . ALA A 1 89 ? 8.922 -2.424 -16.065 1.00 78.25 89 ALA A N 1
ATOM 676 C CA . ALA A 1 89 ? 10.341 -2.431 -15.730 1.00 78.25 89 ALA A CA 1
ATOM 677 C C . ALA A 1 89 ? 10.571 -3.171 -14.403 1.00 78.25 89 ALA A C 1
ATOM 679 O O . ALA A 1 89 ? 10.195 -2.667 -13.352 1.00 78.25 89 ALA A O 1
ATOM 680 N N . PHE A 1 90 ? 11.243 -4.326 -14.451 1.00 73.25 90 PHE A N 1
ATOM 681 C CA . PHE A 1 90 ? 11.578 -5.145 -13.270 1.00 73.25 90 PHE A CA 1
ATOM 682 C C . PHE A 1 90 ? 12.339 -4.368 -12.179 1.00 73.25 90 PHE A C 1
ATOM 684 O O . PHE A 1 90 ? 12.183 -4.628 -10.993 1.00 73.25 90 PHE A O 1
ATOM 691 N N . VAL A 1 91 ? 13.156 -3.383 -12.571 1.00 80.69 91 VAL A N 1
ATOM 692 C CA . VAL A 1 91 ? 13.928 -2.558 -11.626 1.00 80.69 91 VAL A CA 1
ATOM 693 C C . VAL A 1 91 ? 13.032 -1.727 -10.694 1.00 80.69 91 VAL A C 1
ATOM 695 O O . VAL A 1 91 ? 13.474 -1.339 -9.619 1.00 80.69 91 VAL A O 1
ATOM 698 N N . CYS A 1 92 ? 11.766 -1.491 -11.058 1.00 84.00 92 CYS A N 1
ATOM 699 C CA . CYS A 1 92 ? 10.812 -0.746 -10.236 1.00 84.00 92 CYS A CA 1
ATOM 700 C C . CYS A 1 92 ? 10.429 -1.449 -8.926 1.00 84.00 92 CYS A C 1
ATOM 702 O O . CYS A 1 92 ? 9.796 -0.814 -8.087 1.00 84.00 92 CYS A O 1
ATOM 704 N N . GLY A 1 93 ? 10.814 -2.712 -8.721 1.00 80.75 93 GLY A N 1
ATOM 705 C CA . GLY A 1 93 ? 10.694 -3.376 -7.424 1.00 80.75 93 GLY A CA 1
ATOM 706 C C . GLY A 1 93 ? 11.651 -2.823 -6.361 1.00 80.75 93 GLY A C 1
ATOM 707 O O . GLY A 1 93 ? 11.364 -2.941 -5.169 1.00 80.75 93 GLY A O 1
ATOM 708 N N . GLU A 1 94 ? 12.756 -2.185 -6.763 1.00 90.75 94 GLU A N 1
ATOM 709 C CA . GLU A 1 94 ? 13.678 -1.491 -5.856 1.00 90.75 94 GLU A CA 1
ATOM 710 C C . GLU A 1 94 ? 13.058 -0.171 -5.364 1.00 90.75 94 GLU A C 1
ATOM 712 O O . GLU A 1 94 ? 12.407 0.548 -6.118 1.00 90.75 94 GLU A O 1
ATOM 717 N N . GLU A 1 95 ? 13.227 0.156 -4.081 1.00 89.50 95 GLU A N 1
ATOM 718 C CA . GLU A 1 95 ? 12.490 1.239 -3.417 1.00 89.50 95 GLU A CA 1
ATOM 719 C C . GLU A 1 95 ? 12.711 2.635 -4.024 1.00 89.50 95 GLU A C 1
ATOM 721 O O . GLU A 1 95 ? 11.757 3.401 -4.168 1.00 89.50 95 GLU A O 1
ATOM 726 N N . THR A 1 96 ? 13.938 2.982 -4.414 1.00 91.19 96 THR A N 1
ATOM 727 C CA . THR A 1 96 ? 14.252 4.285 -5.017 1.00 91.19 96 THR A CA 1
ATOM 728 C C . THR A 1 96 ? 13.855 4.352 -6.492 1.00 91.19 96 THR A C 1
ATOM 730 O O . THR A 1 96 ? 13.357 5.386 -6.946 1.00 91.19 96 THR A O 1
ATOM 733 N N . SER A 1 97 ? 13.966 3.240 -7.221 1.00 92.88 97 SER A N 1
ATOM 734 C CA . SER A 1 97 ? 13.432 3.089 -8.576 1.00 92.88 97 SER A CA 1
ATOM 735 C C . SER A 1 97 ? 11.908 3.194 -8.609 1.00 92.88 97 SER A C 1
ATOM 737 O O . SER A 1 97 ? 11.361 3.861 -9.490 1.00 92.88 97 SER A O 1
ATOM 739 N N . LEU A 1 98 ? 11.218 2.603 -7.629 1.00 93.69 98 LEU A N 1
ATOM 740 C CA . LEU A 1 98 ? 9.773 2.728 -7.443 1.00 93.69 98 LEU A CA 1
ATOM 741 C C . LEU A 1 98 ? 9.379 4.192 -7.259 1.00 93.69 98 LEU A C 1
ATOM 743 O O . LEU A 1 98 ? 8.457 4.668 -7.923 1.00 93.69 98 LEU A O 1
ATOM 747 N N . ILE A 1 99 ? 10.093 4.917 -6.389 1.00 94.44 99 ILE A N 1
ATOM 748 C CA . ILE A 1 99 ? 9.877 6.353 -6.169 1.00 94.44 99 ILE A CA 1
ATOM 749 C C . ILE A 1 99 ? 10.049 7.125 -7.478 1.00 94.44 99 ILE A C 1
ATOM 751 O O . ILE A 1 99 ? 9.163 7.888 -7.857 1.00 94.44 99 ILE A O 1
ATOM 755 N N . ALA A 1 100 ? 11.151 6.906 -8.199 1.00 93.19 100 ALA A N 1
ATOM 756 C CA . ALA A 1 100 ? 11.401 7.585 -9.465 1.00 93.19 100 AL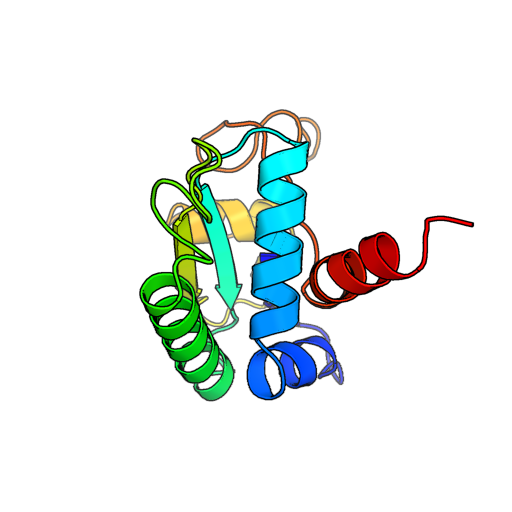A A CA 1
ATOM 757 C C . ALA A 1 100 ? 10.297 7.294 -10.497 1.00 93.19 100 ALA A C 1
ATOM 759 O O . ALA A 1 100 ? 9.797 8.225 -11.129 1.00 93.19 100 ALA A O 1
ATOM 760 N N . SER A 1 101 ? 9.846 6.039 -10.603 1.00 93.06 101 SER A N 1
ATOM 761 C CA . SER A 1 101 ? 8.725 5.670 -11.472 1.00 93.06 101 SER A CA 1
ATOM 762 C C . SER A 1 101 ? 7.422 6.356 -11.061 1.00 93.06 101 SER A C 1
ATOM 764 O O . SER A 1 101 ? 6.691 6.821 -11.933 1.00 93.06 101 SER A O 1
ATOM 766 N N . LEU A 1 102 ? 7.121 6.422 -9.761 1.00 92.62 102 LEU A N 1
ATOM 767 C CA . LEU A 1 102 ? 5.920 7.075 -9.235 1.00 92.62 102 LEU A CA 1
ATOM 768 C C . LEU A 1 102 ? 5.913 8.579 -9.547 1.00 92.62 102 LEU A C 1
ATOM 770 O O . LEU A 1 102 ? 4.864 9.156 -9.829 1.00 92.62 102 LEU A O 1
ATOM 774 N N . GLU A 1 103 ? 7.091 9.199 -9.542 1.00 93.62 103 GLU A N 1
ATOM 775 C CA . GLU A 1 103 ? 7.307 10.602 -9.901 1.00 93.62 103 GLU A CA 1
ATOM 776 C C . GLU A 1 103 ? 7.340 10.855 -11.420 1.00 93.62 103 GLU A C 1
ATOM 778 O O . GLU A 1 103 ? 7.486 12.002 -11.844 1.00 93.62 103 GLU A O 1
ATOM 783 N N . GLY A 1 104 ? 7.210 9.813 -12.250 1.00 90.81 104 GLY A N 1
ATOM 784 C CA . GLY A 1 104 ? 7.260 9.918 -13.711 1.00 90.81 104 GLY A CA 1
ATOM 785 C C . GLY A 1 104 ? 8.670 10.087 -14.288 1.00 90.81 104 GLY A C 1
ATOM 786 O O . GLY A 1 104 ? 8.817 10.523 -15.429 1.00 90.81 104 GLY A O 1
ATOM 787 N N . ARG A 1 105 ? 9.710 9.764 -13.512 1.00 91.25 105 ARG A N 1
ATOM 788 C CA . ARG A 1 105 ? 11.119 9.764 -13.935 1.00 91.25 105 ARG A CA 1
ATOM 789 C C . ARG A 1 105 ? 11.555 8.361 -14.372 1.00 91.25 105 ARG A C 1
ATOM 791 O O . ARG A 1 105 ? 10.890 7.368 -14.081 1.00 91.25 105 ARG A O 1
ATOM 798 N N . SER A 1 106 ? 12.702 8.273 -15.048 1.00 88.69 106 SER A N 1
ATOM 799 C CA . SER A 1 106 ? 13.352 6.984 -15.320 1.00 88.69 106 SER A CA 1
ATOM 800 C C . SER A 1 106 ? 13.645 6.250 -14.002 1.00 88.69 106 SER A C 1
ATOM 802 O O . SER A 1 106 ? 14.189 6.883 -13.092 1.00 88.69 106 SER A O 1
ATOM 804 N N . PRO A 1 107 ? 13.315 4.949 -13.876 1.00 88.50 107 PRO A N 1
ATOM 805 C CA . PRO A 1 107 ? 13.409 4.197 -12.624 1.00 88.50 107 PRO A CA 1
ATOM 806 C C . PRO A 1 107 ? 14.845 3.740 -12.326 1.00 88.50 107 PRO A C 1
ATOM 808 O O . PRO A 1 107 ? 15.113 2.557 -12.122 1.00 88.50 107 PRO A O 1
ATOM 811 N N . GLU A 1 108 ? 15.792 4.672 -12.330 1.00 90.12 108 GLU A N 1
ATOM 812 C CA . GLU A 1 108 ? 17.186 4.404 -11.987 1.00 90.12 108 GLU A CA 1
ATOM 813 C C . GLU A 1 108 ? 17.352 4.347 -10.459 1.00 90.12 108 GLU A C 1
ATOM 815 O O . GLU A 1 108 ? 16.964 5.308 -9.781 1.00 90.12 108 GLU A O 1
ATOM 820 N N . PRO A 1 109 ? 17.931 3.262 -9.907 1.00 88.69 109 PRO A N 1
ATOM 821 C CA . PRO A 1 109 ? 18.190 3.169 -8.478 1.00 88.69 109 PRO A CA 1
ATOM 822 C C . PRO A 1 109 ? 19.118 4.289 -8.010 1.00 88.69 109 PRO A C 1
ATOM 824 O O 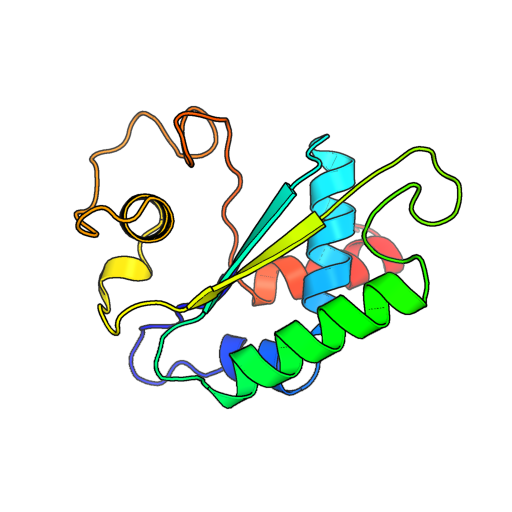. PRO A 1 109 ? 20.120 4.604 -8.658 1.00 88.69 109 PRO A O 1
ATOM 827 N N . GLN A 1 110 ? 18.818 4.863 -6.853 1.00 87.44 110 GLN A N 1
ATOM 828 C CA . GLN A 1 110 ? 19.644 5.867 -6.204 1.00 87.44 110 GLN A CA 1
ATOM 829 C C . GLN A 1 110 ? 20.461 5.254 -5.070 1.00 87.44 110 GLN A C 1
ATOM 831 O O . GLN A 1 110 ? 20.023 4.361 -4.344 1.00 87.44 110 GLN A O 1
ATOM 836 N N . ILE A 1 111 ? 21.682 5.760 -4.903 1.00 89.31 111 ILE A N 1
ATOM 837 C CA . ILE A 1 111 ? 22.550 5.364 -3.797 1.00 89.31 111 ILE A CA 1
ATOM 838 C C . ILE A 1 111 ? 21.968 5.932 -2.500 1.00 89.31 111 ILE A C 1
ATOM 840 O O . ILE A 1 111 ? 21.677 7.121 -2.404 1.00 89.31 111 ILE A O 1
ATOM 844 N N . ARG A 1 112 ? 21.835 5.072 -1.491 1.00 89.25 112 ARG A N 1
ATOM 845 C CA . ARG A 1 112 ? 21.484 5.451 -0.118 1.00 89.25 112 ARG A CA 1
ATOM 846 C C . ARG A 1 112 ? 22.768 5.768 0.659 1.00 89.25 112 ARG A C 1
ATOM 848 O O . ARG A 1 112 ? 23.759 5.061 0.455 1.00 89.25 112 ARG A O 1
ATOM 855 N N . PRO A 1 113 ? 22.778 6.745 1.587 1.00 87.56 113 PRO A N 1
ATOM 856 C CA . PRO A 1 113 ? 21.686 7.641 2.003 1.00 87.56 113 PRO A CA 1
ATOM 857 C C . PRO A 1 113 ? 21.430 8.829 1.039 1.00 87.56 113 PRO A C 1
ATOM 859 O O . PRO A 1 113 ? 22.327 9.177 0.272 1.00 87.56 113 PRO A O 1
ATOM 862 N N . PRO A 1 114 ? 20.257 9.502 1.124 1.00 90.00 114 PRO A N 1
ATOM 863 C CA . PRO A 1 114 ? 19.203 9.319 2.132 1.00 90.00 114 PRO A CA 1
ATOM 864 C C . PRO A 1 114 ? 18.354 8.064 1.899 1.00 90.00 114 PRO A C 1
ATOM 866 O O . PRO A 1 114 ? 18.139 7.642 0.768 1.00 90.00 114 PRO A O 1
ATOM 869 N N . PHE A 1 115 ? 17.866 7.465 2.987 1.00 94.56 115 PHE A N 1
ATOM 870 C CA . PHE A 1 115 ? 16.848 6.412 2.900 1.00 94.56 115 PHE A CA 1
ATOM 871 C C . PHE A 1 115 ? 15.468 7.031 2.613 1.00 94.56 115 PHE A C 1
ATOM 873 O O . PHE A 1 115 ? 15.234 8.170 3.034 1.00 94.56 115 PHE A O 1
ATOM 880 N N . PRO A 1 116 ? 14.514 6.299 2.003 1.00 93.94 116 PRO A N 1
ATOM 881 C CA . PRO A 1 116 ? 13.163 6.812 1.745 1.00 93.94 116 PRO A CA 1
ATOM 882 C C . PRO A 1 116 ? 12.461 7.379 2.983 1.00 93.94 116 PRO A C 1
ATOM 884 O O . PRO A 1 116 ? 11.778 8.400 2.898 1.00 93.94 116 PRO A O 1
ATOM 887 N N . ALA A 1 117 ? 12.698 6.780 4.155 1.00 94.25 117 ALA A N 1
ATOM 888 C CA . ALA A 1 117 ? 12.166 7.258 5.430 1.00 94.25 117 ALA A CA 1
ATOM 889 C C . ALA A 1 117 ? 12.636 8.682 5.790 1.00 94.25 117 ALA A C 1
ATOM 891 O O . ALA A 1 117 ? 11.947 9.385 6.521 1.00 94.25 117 ALA A O 1
ATOM 892 N N . GLN A 1 118 ? 13.786 9.120 5.271 1.00 94.81 118 GLN A N 1
ATOM 893 C CA . GLN A 1 118 ? 14.300 10.484 5.420 1.00 94.81 118 GLN A CA 1
ATOM 894 C C . GLN A 1 118 ? 13.858 11.376 4.254 1.00 94.81 118 GLN A C 1
ATOM 896 O O . GLN A 1 118 ? 13.404 12.496 4.472 1.00 94.81 118 GLN A O 1
ATOM 901 N N . SER A 1 119 ? 13.997 10.885 3.020 1.00 94.75 119 SER A N 1
ATOM 902 C CA . SER A 1 119 ? 13.671 11.613 1.793 1.00 94.75 119 SER A CA 1
ATOM 903 C C . SER A 1 119 ? 13.310 10.624 0.685 1.00 94.75 119 SER A C 1
ATOM 905 O O . SER A 1 119 ? 14.194 10.057 0.049 1.00 94.75 119 SER A O 1
ATOM 907 N N . GLY A 1 120 ? 12.014 10.413 0.468 1.00 95.06 120 GLY A N 1
ATOM 908 C CA . GLY A 1 120 ? 11.465 9.525 -0.552 1.00 95.06 120 GLY A CA 1
ATOM 909 C C . GLY A 1 120 ? 10.651 10.289 -1.593 1.00 95.06 120 GLY A C 1
ATOM 910 O O . GLY A 1 120 ? 11.169 11.184 -2.255 1.00 95.06 120 GLY A O 1
ATOM 911 N N . VAL A 1 121 ? 9.370 9.944 -1.727 1.00 94.81 121 VAL A N 1
ATOM 912 C CA . VAL A 1 121 ? 8.454 10.492 -2.737 1.00 94.81 121 VAL A CA 1
ATOM 913 C C . VAL A 1 121 ? 8.336 12.017 -2.602 1.00 94.81 121 VAL A C 1
ATOM 915 O O . VAL A 1 121 ? 7.980 12.538 -1.544 1.00 94.81 121 VAL A O 1
ATOM 918 N N . TRP A 1 122 ? 8.673 12.739 -3.673 1.00 94.94 122 TRP A N 1
ATOM 919 C CA . TRP A 1 122 ? 8.821 14.200 -3.751 1.00 94.94 122 TRP A CA 1
ATOM 920 C C . TRP A 1 122 ? 9.657 14.800 -2.612 1.00 94.94 122 TRP A C 1
ATOM 922 O O . TRP A 1 122 ? 9.356 15.879 -2.093 1.00 94.94 122 TRP A O 1
ATOM 932 N N . GLY A 1 123 ? 10.699 14.079 -2.190 1.00 94.50 123 GLY A N 1
ATOM 933 C CA . GLY A 1 123 ? 11.596 14.490 -1.111 1.00 94.50 123 GLY A CA 1
ATOM 934 C C . GLY A 1 123 ? 10.949 14.492 0.278 1.00 94.50 123 GLY A C 1
ATOM 935 O O . GLY A 1 123 ? 11.454 15.148 1.188 1.00 94.50 123 GLY A O 1
ATOM 936 N N . LYS A 1 124 ? 9.811 13.808 0.461 1.00 95.62 124 LYS A N 1
ATOM 937 C CA . LYS A 1 124 ? 9.133 13.681 1.760 1.00 95.62 124 LYS A CA 1
ATOM 938 C C . LYS A 1 124 ? 9.501 12.366 2.453 1.00 95.62 124 LYS A C 1
ATOM 940 O O . LYS A 1 124 ? 9.709 11.367 1.761 1.00 95.62 124 LYS A O 1
ATOM 945 N 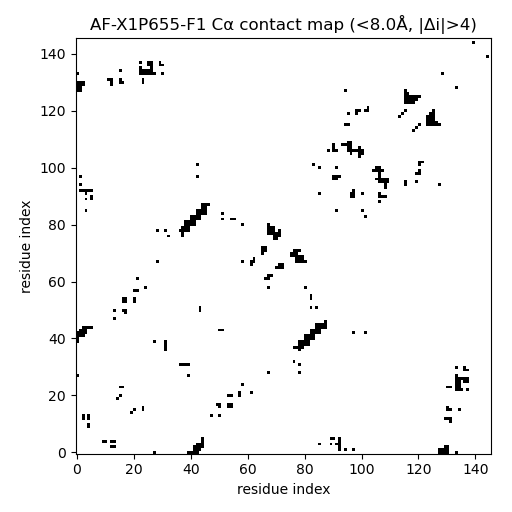N . PRO A 1 125 ? 9.529 12.324 3.799 1.00 96.19 125 PRO A N 1
ATOM 946 C CA . PRO A 1 125 ? 9.624 11.074 4.548 1.00 96.19 125 PRO A CA 1
ATOM 947 C C . PRO A 1 125 ? 8.596 10.060 4.044 1.00 96.19 125 PRO A C 1
ATOM 949 O O . PRO A 1 125 ? 7.395 10.322 4.061 1.00 96.19 125 PRO A O 1
ATOM 952 N N . THR A 1 126 ? 9.071 8.925 3.540 1.00 97.00 126 THR A N 1
ATOM 953 C CA . THR A 1 126 ? 8.234 7.912 2.898 1.00 97.00 126 THR A CA 1
ATOM 954 C C . THR A 1 126 ? 8.533 6.549 3.490 1.00 97.00 126 THR A C 1
ATOM 956 O O . THR A 1 126 ? 9.669 6.083 3.463 1.00 97.00 126 THR A O 1
ATOM 959 N N . ASN A 1 127 ? 7.489 5.882 3.973 1.00 96.50 127 ASN A N 1
ATOM 960 C CA . ASN A 1 127 ? 7.573 4.490 4.377 1.00 96.50 127 ASN A CA 1
ATOM 961 C C . ASN A 1 127 ? 7.110 3.586 3.224 1.00 96.50 127 ASN A C 1
ATOM 963 O O . ASN A 1 127 ? 5.973 3.696 2.755 1.00 96.50 127 ASN A O 1
ATOM 967 N N . ILE A 1 128 ? 7.994 2.706 2.758 1.00 96.75 128 ILE A N 1
ATOM 968 C CA . ILE A 1 128 ? 7.719 1.752 1.684 1.00 96.75 128 ILE A CA 1
ATOM 969 C C . ILE A 1 128 ? 7.796 0.356 2.288 1.00 96.75 128 ILE A C 1
ATOM 971 O O . ILE A 1 128 ? 8.858 -0.077 2.709 1.00 96.75 128 ILE A O 1
ATOM 975 N N . ASN A 1 129 ? 6.668 -0.354 2.294 1.00 97.94 129 ASN A N 1
ATO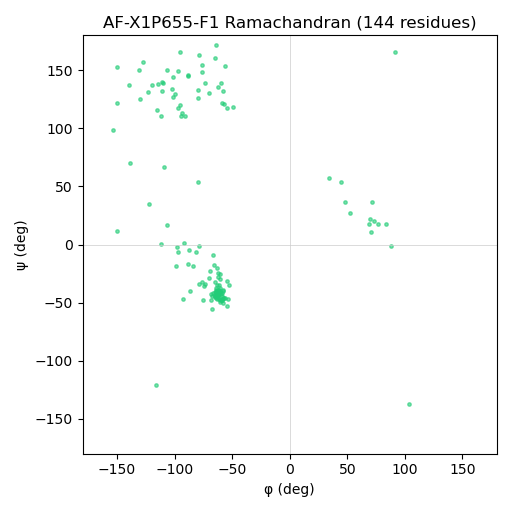M 976 C CA . ASN A 1 129 ? 6.621 -1.776 2.635 1.00 97.94 129 ASN A CA 1
ATOM 977 C C . ASN A 1 129 ? 5.902 -2.572 1.548 1.00 97.94 129 ASN A C 1
ATOM 979 O O . ASN A 1 129 ? 5.087 -2.017 0.789 1.00 97.94 129 ASN A O 1
ATOM 983 N N . ASN A 1 130 ? 6.222 -3.863 1.520 1.00 97.38 130 ASN A N 1
ATOM 984 C CA . ASN A 1 130 ? 5.639 -4.889 0.668 1.00 97.38 130 ASN A CA 1
ATOM 985 C C . ASN A 1 130 ? 4.139 -5.114 0.982 1.00 97.38 130 ASN A C 1
ATOM 987 O O . ASN A 1 130 ? 3.648 -4.700 2.037 1.00 97.38 130 ASN A O 1
ATOM 991 N N . VAL A 1 131 ? 3.398 -5.715 0.046 1.00 98.25 131 VAL A N 1
ATOM 992 C CA . VAL A 1 131 ? 1.982 -6.094 0.205 1.00 98.25 131 VAL A CA 1
ATOM 993 C C . VAL A 1 131 ? 1.762 -6.970 1.436 1.00 98.25 131 VAL A C 1
ATOM 995 O O . VAL A 1 131 ? 0.927 -6.618 2.269 1.00 98.25 131 VAL A O 1
ATOM 998 N N . GLU A 1 132 ? 2.507 -8.067 1.572 1.00 97.69 132 GLU A N 1
ATOM 999 C CA . GLU A 1 132 ? 2.381 -9.014 2.682 1.00 97.69 132 GLU A CA 1
ATOM 1000 C C . GLU A 1 132 ? 2.602 -8.325 4.032 1.00 97.69 132 GLU A C 1
ATOM 1002 O O . GLU A 1 132 ? 1.860 -8.564 4.985 1.00 97.69 132 GLU A O 1
ATOM 1007 N N . THR A 1 133 ? 3.563 -7.399 4.111 1.00 98.25 133 THR A N 1
ATOM 1008 C CA . THR A 1 133 ? 3.799 -6.618 5.332 1.00 98.25 133 THR A CA 1
ATOM 1009 C C . THR A 1 133 ? 2.556 -5.833 5.739 1.00 98.25 133 THR A C 1
ATOM 1011 O O . THR A 1 133 ? 2.162 -5.889 6.899 1.00 98.25 133 THR A O 1
ATOM 1014 N N . TRP A 1 134 ? 1.909 -5.130 4.801 1.00 98.38 134 TRP A N 1
ATOM 1015 C CA . TRP A 1 134 ? 0.682 -4.387 5.106 1.00 98.38 134 TRP A CA 1
ATOM 1016 C C . TRP A 1 134 ? -0.475 -5.315 5.461 1.00 98.38 134 TRP A C 1
ATOM 1018 O O . TRP A 1 134 ? -1.173 -5.040 6.430 1.00 98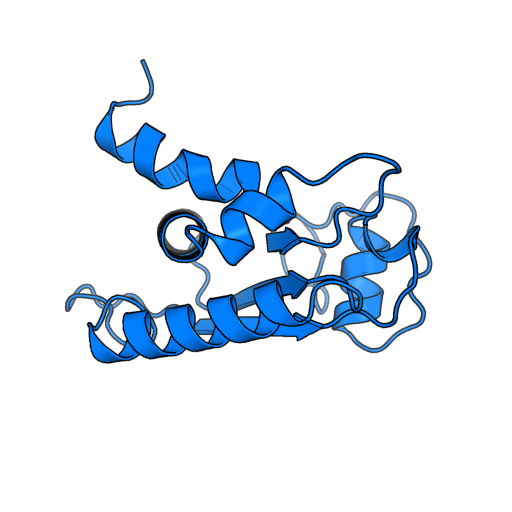.38 134 TRP A O 1
ATOM 1028 N N . ALA A 1 135 ? -0.647 -6.423 4.741 1.00 98.31 135 ALA A N 1
ATOM 1029 C CA . ALA A 1 135 ? -1.721 -7.382 4.996 1.00 98.31 135 ALA A CA 1
ATOM 1030 C C . ALA A 1 135 ? -1.638 -8.037 6.388 1.00 98.31 135 ALA A C 1
ATOM 1032 O O . ALA A 1 135 ? -2.657 -8.451 6.931 1.00 98.31 135 ALA A O 1
ATOM 1033 N N . ASN A 1 136 ? -0.447 -8.093 6.994 1.00 98.12 136 ASN A N 1
ATOM 1034 C CA . ASN A 1 136 ? -0.262 -8.609 8.352 1.00 98.12 136 ASN A CA 1
ATOM 1035 C C . ASN A 1 136 ? -0.529 -7.572 9.458 1.00 98.12 136 ASN A C 1
ATOM 1037 O O . ASN A 1 136 ? -0.753 -7.956 10.605 1.00 98.12 136 ASN A O 1
ATOM 1041 N N . VAL A 1 137 ? -0.525 -6.268 9.155 1.00 98.44 137 VAL A N 1
ATOM 1042 C CA . VAL A 1 137 ? -0.739 -5.219 10.172 1.00 98.44 137 VAL A CA 1
ATOM 1043 C C . VAL A 1 137 ? -2.088 -5.369 10.898 1.00 98.44 137 VAL A C 1
ATOM 1045 O O . VAL A 1 137 ? -2.075 -5.310 12.129 1.00 98.44 137 VAL A O 1
ATOM 1048 N N . PRO A 1 138 ? -3.232 -5.602 10.220 1.00 98.12 138 PRO A N 1
ATOM 1049 C CA . PRO A 1 138 ? -4.512 -5.806 10.902 1.00 98.12 138 PRO A CA 1
ATOM 1050 C C . PRO A 1 138 ? -4.492 -6.993 11.870 1.00 98.12 138 PRO A C 1
ATOM 1052 O O . PRO A 1 138 ? -4.972 -6.883 12.996 1.00 98.12 138 PRO A O 1
ATOM 1055 N N . GLU A 1 139 ? -3.877 -8.112 11.476 1.00 97.81 139 GLU A N 1
ATOM 1056 C CA . GLU A 1 139 ? -3.773 -9.300 12.331 1.00 97.81 139 GLU A CA 1
ATOM 1057 C C . GLU A 1 139 ? -2.949 -9.029 13.593 1.00 97.81 139 GLU A C 1
ATOM 1059 O O . GLU A 1 139 ? -3.343 -9.464 14.673 1.00 97.81 139 GLU A O 1
ATOM 1064 N N . ILE A 1 140 ? -1.856 -8.264 13.485 1.00 98.25 140 ILE A N 1
ATOM 1065 C CA . ILE A 1 140 ? -1.056 -7.847 14.648 1.00 98.25 140 ILE A CA 1
ATOM 1066 C C . ILE A 1 140 ? -1.897 -6.988 15.600 1.00 98.25 140 ILE A C 1
ATOM 1068 O O . ILE A 1 140 ? -1.886 -7.212 16.808 1.00 98.25 140 ILE A O 1
ATOM 1072 N N . ILE A 1 141 ? -2.665 -6.026 15.079 1.00 98.00 141 ILE A N 1
ATOM 1073 C CA . ILE A 1 141 ? -3.540 -5.192 15.918 1.00 98.00 141 ILE A CA 1
ATOM 1074 C C . ILE A 1 141 ? -4.620 -6.034 16.610 1.00 98.00 141 ILE A C 1
ATOM 1076 O O . ILE A 1 141 ? -4.906 -5.815 17.785 1.00 98.00 141 ILE A O 1
ATOM 1080 N N . ASN A 1 142 ? -5.192 -7.012 15.907 1.00 97.56 142 ASN A N 1
ATOM 1081 C CA . ASN A 1 142 ? -6.261 -7.855 16.439 1.00 97.56 142 ASN A CA 1
ATOM 1082 C C . ASN A 1 142 ? -5.773 -8.874 17.478 1.00 97.56 142 ASN A C 1
ATOM 1084 O O . ASN A 1 142 ? -6.522 -9.212 18.395 1.00 97.56 142 ASN A O 1
ATOM 1088 N N . ARG A 1 143 ? -4.550 -9.392 17.329 1.00 97.56 143 ARG A N 1
ATOM 1089 C CA . ARG A 1 143 ? -4.012 -10.465 18.183 1.00 97.56 143 ARG A CA 1
ATOM 1090 C C . ARG A 1 143 ? -3.105 -9.968 19.303 1.00 97.56 143 ARG A C 1
ATOM 1092 O O . ARG A 1 143 ? -2.924 -10.697 20.272 1.00 97.56 143 ARG A O 1
ATOM 1099 N N . GLY A 1 144 ? -2.595 -8.744 19.199 1.00 96.25 144 GLY A N 1
ATOM 1100 C CA . GLY A 1 144 ? -1.519 -8.254 20.054 1.00 96.25 144 GLY A CA 1
ATOM 1101 C C . GLY A 1 144 ? -0.144 -8.516 19.437 1.00 96.25 144 GLY A C 1
ATOM 1102 O O . GLY A 1 144 ? -0.006 -9.250 18.458 1.00 96.25 144 GLY A O 1
ATOM 1103 N N . ALA A 1 145 ? 0.874 -7.851 19.986 1.00 94.62 145 ALA A N 1
ATOM 1104 C CA . ALA A 1 145 ? 2.252 -7.965 19.507 1.00 94.62 145 ALA A CA 1
ATOM 1105 C C . ALA A 1 145 ? 3.028 -9.120 20.167 1.00 94.62 145 ALA A C 1
ATOM 1107 O O . ALA A 1 145 ? 4.095 -9.482 19.669 1.00 94.62 145 ALA A O 1
ATOM 1108 N N . GLU A 1 146 ? 2.521 -9.645 21.288 1.00 89.62 146 GLU A N 1
ATOM 1109 C CA . GLU A 1 146 ? 3.045 -10.821 21.998 1.00 89.62 146 GLU A CA 1
ATOM 1110 C C . GLU A 1 146 ? 2.522 -12.147 21.428 1.00 89.62 146 GLU A C 1
ATOM 1112 O O . GLU A 1 146 ? 3.329 -13.105 21.385 1.00 89.62 146 GLU A O 1
#

Nearest PDB structures (foldseek):
  9fdv-assembly1_D  TM=9.939E-01  e=1.233E-15  Aquifex aeolicus VF5
  6q9k-assembly1_B  TM=9.936E-01  e=2.111E-15  Aquifex aeolicus VF5
  9fea-assembly1_B  TM=9.940E-01  e=2.681E-15  Aquifex aeolicus VF5
  6saq-assembly1_B  TM=9.946E-01  e=3.405E-15  Aquifex aeolicus VF5
  8bq6-assembly1_F  TM=9.841E-01  e=3.108E-14  Arabidopsis thaliana

Solvent-accessible surface area (backbone atoms only — not comparable to full-atom values): 8019 Å² total; per-residue (Å²): 59,48,47,37,72,59,56,92,90,61,55,67,52,58,50,38,35,50,76,46,35,55,43,36,51,51,13,46,52,54,50,26,62,76,74,72,45,50,71,48,54,38,39,32,32,48,88,44,60,63,33,54,54,41,36,54,50,40,54,53,50,33,38,78,71,37,72,32,36,70,43,31,80,75,68,78,44,44,38,41,80,46,83,45,71,45,89,71,58,64,57,39,57,42,72,52,4,31,38,27,45,76,73,75,45,76,44,60,75,66,78,72,76,67,49,39,64,67,39,32,60,95,64,32,65,30,84,79,47,45,41,61,61,26,40,46,44,49,55,39,71,75,71,48,93,127

InterPro domains:
  IPR011538 NADH-ubiquinone oxidoreductase 51kDa subunit, FMN-binding domain [PF01512] (1-139)
  IPR037225 NADH-ubiquinone oxidoreductase 51kDa subunit, FMN-binding domain superfamily [G3DSA:3.40.50.11540] (1-146)
  IPR037225 NADH-ubiquinone oxidoreductase 51kDa subunit, FMN-binding domain superfamily [SSF142019] (1-145)

Sequence (146 aa):
CNADEGDPGAFMDRSIVESDPHSVLEGMTIGARAIGVHHGYIYIRSEYPIAVQRMRKAIKQAREYGLLGEDILGTGFNFEVSVHRGAGAFVCGEETSLIASLEGRSPEPQIRPPFPAQSGVWGKPTNINNVETWANVPEIINRGAE

Secondary structure (DSSP, 8-state):
-EE---STT--HHHHHHHH-HHHHHHHHHHHHHHHT-SEEEEEE-TT-HHHHHHHHHHHHHHHHTTSSBSSGGGSS--BEEEEEEP-S-GGGGSHHHHHHHHTTS--PPPPSSSPTTTS-GGGS-----BHHHHHHHHHHHHH---

Mean predicted aligned error: 3.19 Å

pLDDT: mean 94.53, std 5.08, range [73.25, 98.69]